Protein AF-A0A538RLG5-F1 (afdb_monomer_lite)

Sequence (59 aa):
DHVHLFLSFPPKYAIGAVVGLLKAVSAKEIREEFPEVRKQLWGGEFWEDGYFVRTVGTK

Foldseek 3Di:
DDDDDDDDDDPVDDPVVVVVVVLVVVLVVCCVVPVCVCVVDDPSHPDDPDDDDDDDDDD

pLDDT: mean 92.31, std 8.02, range [64.31, 98.19]

Structure (mmCIF, N/CA/C/O backbone):
data_AF-A0A538RLG5-F1
#
_entry.id   AF-A0A538RLG5-F1
#
loop_
_atom_site.group_PDB
_atom_site.id
_atom_site.type_symbol
_atom_site.label_atom_id
_atom_site.label_alt_id
_atom_site.label_comp_id
_atom_site.label_asym_id
_atom_site.label_entity_id
_atom_site.label_seq_id
_atom_site.pdbx_PDB_ins_code
_atom_site.Cartn_x
_atom_site.Cartn_y
_atom_site.Cartn_z
_atom_site.occupancy
_atom_site.B_iso_or_equiv
_atom_site.auth_seq_id
_atom_site.auth_comp_id
_atom_site.auth_asym_id
_atom_site.auth_atom_id
_atom_site.pdbx_PDB_model_num
ATOM 1 N N . ASP A 1 1 ? -10.208 -9.806 5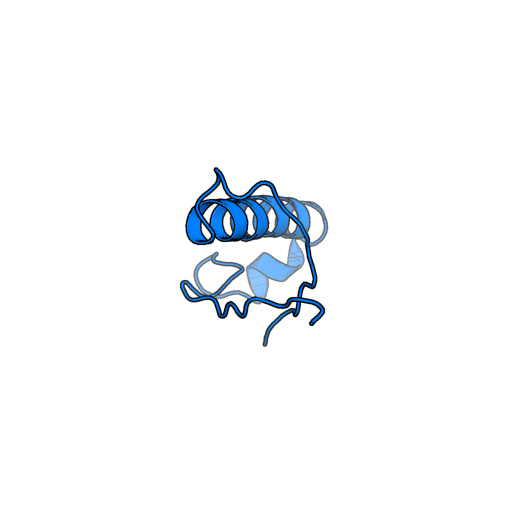.806 1.00 89.75 1 ASP A N 1
ATOM 2 C CA . ASP A 1 1 ? -10.725 -9.584 4.437 1.00 89.75 1 ASP A CA 1
ATOM 3 C C . ASP A 1 1 ? -9.693 -8.782 3.634 1.00 89.75 1 ASP A C 1
ATOM 5 O O . ASP A 1 1 ? -8.596 -8.601 4.151 1.00 89.75 1 ASP A O 1
ATOM 9 N N . HIS A 1 2 ? -9.965 -8.370 2.390 1.00 94.62 2 HIS A N 1
ATOM 10 C CA . HIS A 1 2 ? -8.965 -7.797 1.481 1.00 94.62 2 HIS A CA 1
ATOM 11 C C . HIS A 1 2 ? -9.566 -6.966 0.331 1.00 94.62 2 HIS A C 1
ATOM 13 O O . HIS A 1 2 ? -10.744 -7.078 0.008 1.00 94.62 2 HIS A O 1
ATOM 19 N N . VAL A 1 3 ? -8.727 -6.152 -0.320 1.00 97.12 3 VAL A N 1
ATOM 20 C CA . VAL A 1 3 ? -9.075 -5.348 -1.505 1.00 97.12 3 VAL A CA 1
ATOM 21 C C . VAL A 1 3 ? -8.153 -5.721 -2.667 1.00 97.12 3 VAL A C 1
ATOM 23 O O . VAL A 1 3 ? -6.956 -5.927 -2.470 1.00 97.12 3 VAL A O 1
ATOM 26 N N . HIS A 1 4 ? -8.698 -5.775 -3.886 1.00 97.12 4 HIS A N 1
ATOM 27 C CA . HIS A 1 4 ? -7.927 -5.951 -5.122 1.00 97.12 4 HIS A CA 1
ATOM 28 C C . HIS A 1 4 ? -7.801 -4.622 -5.857 1.00 97.12 4 HIS A C 1
ATOM 30 O O . HIS A 1 4 ? -8.804 -3.960 -6.114 1.00 97.12 4 HIS A O 1
ATOM 36 N N . LEU A 1 5 ? -6.578 -4.252 -6.234 1.00 97.12 5 LEU A N 1
ATOM 37 C CA . LEU A 1 5 ? -6.307 -3.049 -7.018 1.00 97.12 5 LEU A CA 1
ATOM 38 C C . LEU A 1 5 ? -5.622 -3.424 -8.332 1.00 97.12 5 LEU A C 1
ATOM 40 O O . LEU A 1 5 ? -4.625 -4.146 -8.341 1.00 97.12 5 LEU A O 1
ATOM 44 N N . PHE A 1 6 ? -6.138 -2.891 -9.437 1.00 96.94 6 PHE A N 1
ATOM 45 C CA . PHE A 1 6 ? -5.502 -2.957 -10.747 1.00 96.94 6 PHE A CA 1
ATOM 46 C C . PHE A 1 6 ? -4.993 -1.567 -11.110 1.00 96.94 6 PHE A C 1
ATOM 48 O O . PHE A 1 6 ? -5.785 -0.647 -11.303 1.00 96.94 6 PHE A O 1
ATOM 55 N N . LEU A 1 7 ? -3.674 -1.392 -11.142 1.00 95.50 7 LEU A N 1
ATOM 56 C CA . LEU A 1 7 ? -3.062 -0.071 -11.238 1.00 95.50 7 LEU A CA 1
ATOM 57 C C . LEU A 1 7 ? -1.797 -0.079 -12.094 1.00 95.50 7 LEU A C 1
ATOM 59 O O . LEU A 1 7 ? -1.137 -1.104 -12.258 1.00 95.50 7 LEU A O 1
ATOM 63 N N . SER A 1 8 ? -1.468 1.097 -12.622 1.00 96.06 8 SER A N 1
ATOM 64 C CA . SER A 1 8 ? -0.234 1.378 -13.351 1.00 96.06 8 SER A CA 1
ATOM 65 C C . SER A 1 8 ? 0.559 2.436 -12.590 1.00 96.06 8 SER A C 1
ATOM 67 O O . SER A 1 8 ? -0.016 3.408 -12.100 1.00 96.06 8 SER A O 1
ATOM 69 N N . PHE A 1 9 ? 1.873 2.251 -12.468 1.00 96.12 9 PHE A N 1
ATOM 70 C CA . PHE A 1 9 ? 2.773 3.213 -11.833 1.00 96.12 9 PHE A CA 1
ATOM 71 C C . PHE A 1 9 ? 4.162 3.163 -12.488 1.00 96.12 9 PHE A C 1
ATOM 73 O O . PHE A 1 9 ? 4.533 2.138 -13.067 1.00 96.12 9 PHE A O 1
ATOM 80 N N . PRO A 1 10 ? 4.955 4.250 -12.417 1.00 97.06 10 PRO A N 1
ATOM 81 C CA . PRO A 1 10 ? 6.283 4.273 -13.021 1.00 97.06 10 PRO A CA 1
ATOM 82 C C . PRO A 1 10 ? 7.214 3.193 -12.437 1.00 97.06 10 PRO A C 1
ATOM 84 O O . PRO A 1 10 ? 7.336 3.103 -11.213 1.00 97.06 10 PRO A O 1
ATOM 87 N N . PRO A 1 11 ? 7.964 2.445 -13.270 1.00 95.81 11 PRO A N 1
ATOM 88 C CA . PRO A 1 11 ? 8.755 1.290 -12.826 1.00 95.81 11 PRO A CA 1
ATOM 89 C C . PRO A 1 11 ? 9.952 1.657 -11.936 1.00 95.81 11 PRO A C 1
ATOM 91 O O . PRO A 1 11 ? 10.543 0.788 -11.306 1.00 95.81 11 PRO A O 1
ATOM 94 N N . LYS A 1 12 ? 10.311 2.946 -11.861 1.00 97.94 12 LYS A N 1
ATOM 95 C CA . LYS A 1 12 ? 11.355 3.451 -10.957 1.00 97.94 12 LYS A CA 1
ATOM 96 C C . LYS A 1 12 ? 10.983 3.339 -9.473 1.00 97.94 12 LYS A C 1
ATOM 98 O O . LYS A 1 12 ? 11.859 3.466 -8.624 1.00 97.94 12 LYS A O 1
ATOM 103 N N . TYR A 1 13 ? 9.701 3.156 -9.152 1.00 98.06 13 TYR A N 1
ATOM 104 C CA . TYR A 1 13 ? 9.242 2.983 -7.778 1.00 98.06 13 TYR A CA 1
ATOM 105 C C . TYR A 1 13 ? 9.180 1.499 -7.423 1.00 98.06 13 TYR A C 1
ATOM 107 O O . TYR A 1 13 ? 8.631 0.693 -8.169 1.00 98.06 13 TYR A O 1
ATOM 115 N N . ALA A 1 14 ? 9.708 1.135 -6.256 1.00 97.94 14 ALA A N 1
ATOM 116 C CA . ALA A 1 14 ? 9.567 -0.222 -5.746 1.00 97.94 14 ALA A CA 1
ATOM 117 C C . ALA A 1 14 ? 8.096 -0.517 -5.413 1.00 97.94 14 ALA A C 1
ATOM 119 O O . ALA A 1 14 ? 7.437 0.287 -4.752 1.00 97.94 14 ALA A O 1
ATOM 120 N N . ILE A 1 15 ? 7.603 -1.698 -5.801 1.00 96.94 15 ILE A N 1
ATOM 121 C CA . ILE A 1 15 ? 6.220 -2.135 -5.537 1.00 96.94 15 ILE A CA 1
ATOM 122 C C . ILE A 1 15 ? 5.859 -1.989 -4.053 1.00 96.94 15 ILE A C 1
ATOM 124 O O . ILE A 1 15 ? 4.813 -1.432 -3.730 1.00 96.94 15 ILE A O 1
ATOM 128 N N . GLY A 1 16 ? 6.736 -2.435 -3.147 1.00 97.38 16 GLY A N 1
ATOM 129 C CA . GLY A 1 16 ? 6.493 -2.347 -1.705 1.00 97.38 16 GLY A CA 1
ATOM 130 C C . GLY A 1 16 ? 6.329 -0.910 -1.202 1.00 97.38 16 GLY A C 1
ATOM 131 O O . GLY A 1 16 ? 5.509 -0.667 -0.324 1.00 97.38 16 GLY A O 1
ATOM 132 N N . ALA A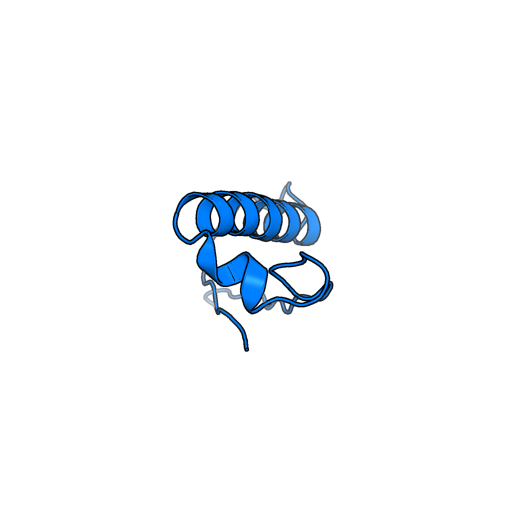 1 17 ? 7.035 0.057 -1.801 1.00 98.06 17 ALA A N 1
ATOM 133 C CA . ALA A 1 17 ? 6.876 1.471 -1.460 1.00 98.06 17 ALA A CA 1
ATOM 134 C C . ALA A 1 17 ? 5.515 2.014 -1.923 1.00 98.06 17 ALA A C 1
ATOM 136 O O . ALA A 1 17 ? 4.854 2.737 -1.181 1.00 98.06 17 ALA A O 1
ATOM 137 N N . VAL A 1 18 ? 5.066 1.623 -3.122 1.00 98.19 18 VAL A N 1
ATOM 138 C CA . VAL A 1 18 ? 3.744 1.999 -3.649 1.00 98.19 18 VAL A CA 1
ATOM 139 C C . VAL A 1 18 ? 2.629 1.408 -2.785 1.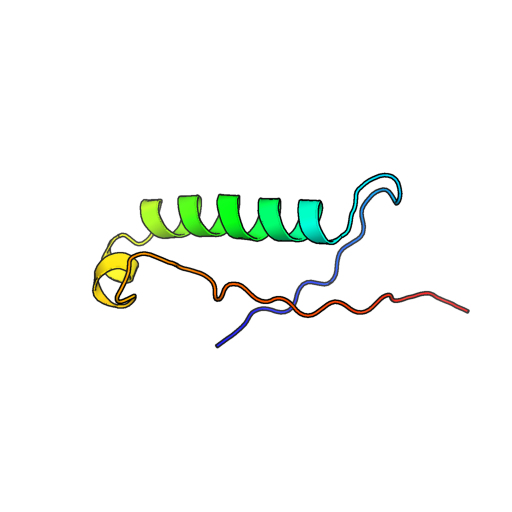00 98.19 18 VAL A C 1
ATOM 141 O O . VAL A 1 18 ? 1.734 2.133 -2.361 1.00 98.19 18 VAL A O 1
ATOM 144 N N . VAL A 1 19 ? 2.701 0.113 -2.468 1.00 98.00 19 VAL A N 1
ATOM 145 C CA . VAL A 1 19 ? 1.715 -0.557 -1.606 1.00 98.00 19 VAL A CA 1
ATOM 146 C C . VAL A 1 19 ? 1.722 0.031 -0.195 1.00 98.00 19 VAL A C 1
ATOM 148 O O . VAL A 1 19 ? 0.655 0.281 0.360 1.00 98.00 19 VAL A O 1
ATOM 151 N N . GLY A 1 20 ? 2.900 0.311 0.369 1.00 97.69 20 GLY A N 1
ATOM 152 C CA . GLY A 1 20 ? 3.032 0.956 1.674 1.00 97.69 20 GLY A CA 1
ATOM 153 C C . GLY A 1 20 ? 2.348 2.322 1.717 1.00 97.69 20 GLY A C 1
ATOM 154 O O . GLY A 1 20 ? 1.581 2.590 2.639 1.00 97.69 20 GLY A O 1
ATOM 155 N N . LEU A 1 21 ? 2.545 3.152 0.687 1.00 98.06 21 LEU A N 1
ATOM 156 C CA . LEU A 1 21 ? 1.872 4.446 0.571 1.00 98.06 21 LEU A CA 1
ATOM 157 C C . LEU A 1 21 ? 0.348 4.288 0.481 1.00 98.06 21 LEU A C 1
ATOM 159 O O . LEU A 1 21 ? -0.377 4.963 1.208 1.00 98.06 21 LEU A O 1
ATOM 163 N N . LEU A 1 22 ? -0.138 3.376 -0.369 1.00 98.06 22 LEU A N 1
ATOM 164 C CA . LEU A 1 22 ? -1.572 3.110 -0.520 1.00 98.06 22 LEU A CA 1
ATOM 165 C C . LEU A 1 22 ? -2.199 2.663 0.803 1.00 98.06 22 LEU A C 1
ATOM 167 O O . LEU A 1 22 ? -3.230 3.203 1.203 1.00 98.06 22 LEU A O 1
ATOM 171 N N . LYS A 1 23 ? -1.562 1.724 1.512 1.00 97.12 23 LYS A N 1
ATOM 172 C CA . LYS A 1 23 ? -2.023 1.233 2.817 1.00 97.12 23 LYS A CA 1
ATOM 173 C C . LYS A 1 23 ? -2.019 2.343 3.868 1.00 97.12 23 LYS A C 1
ATOM 175 O O . LYS A 1 23 ? -3.001 2.494 4.588 1.00 97.12 23 LYS A O 1
ATOM 180 N N . ALA A 1 24 ? -0.958 3.147 3.934 1.00 96.62 24 ALA A N 1
ATOM 181 C CA . ALA A 1 24 ? -0.825 4.218 4.920 1.00 96.62 24 ALA A CA 1
ATOM 182 C C . ALA A 1 24 ? -1.864 5.332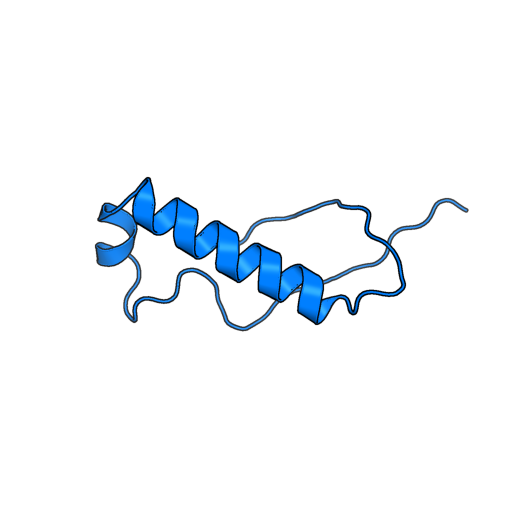 4.725 1.00 96.62 24 ALA A C 1
ATOM 184 O O . ALA A 1 24 ? -2.541 5.709 5.683 1.00 96.62 24 ALA A O 1
ATOM 185 N N . VAL A 1 25 ? -2.013 5.829 3.490 1.00 97.88 25 VAL A N 1
ATOM 186 C CA . VAL A 1 25 ? -2.965 6.902 3.170 1.00 97.88 25 VAL A CA 1
ATOM 187 C C 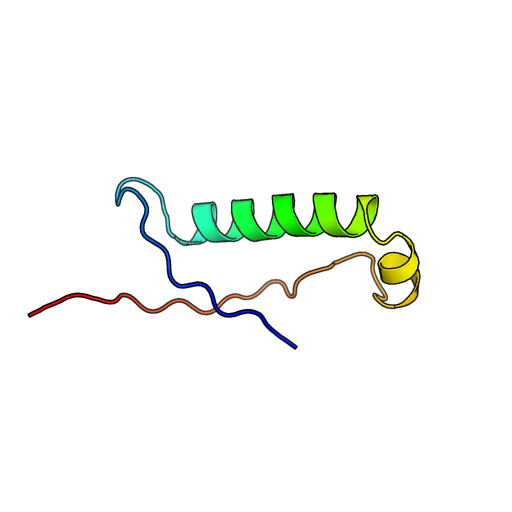. VAL A 1 25 ? -4.393 6.408 3.366 1.00 97.88 25 VAL A C 1
ATOM 189 O O . VAL A 1 25 ? -5.134 7.017 4.125 1.00 97.88 25 VAL A O 1
ATOM 192 N N . SER A 1 26 ? -4.764 5.262 2.787 1.00 97.06 26 SER A N 1
ATOM 193 C CA . SER A 1 26 ? -6.126 4.728 2.951 1.00 97.06 26 SER A CA 1
ATOM 194 C C . SER A 1 26 ? -6.481 4.457 4.414 1.00 97.06 26 SER A C 1
ATOM 196 O O . SER A 1 26 ? -7.570 4.812 4.846 1.00 97.06 26 SER A O 1
ATOM 198 N N . ALA A 1 27 ? -5.561 3.908 5.213 1.00 94.62 27 ALA A N 1
ATOM 199 C CA . ALA A 1 27 ? -5.804 3.700 6.637 1.00 94.62 27 ALA A CA 1
ATOM 200 C C . ALA A 1 27 ? -6.017 5.022 7.390 1.00 94.62 27 ALA A C 1
ATOM 202 O O . ALA A 1 27 ? -6.795 5.066 8.341 1.00 94.62 2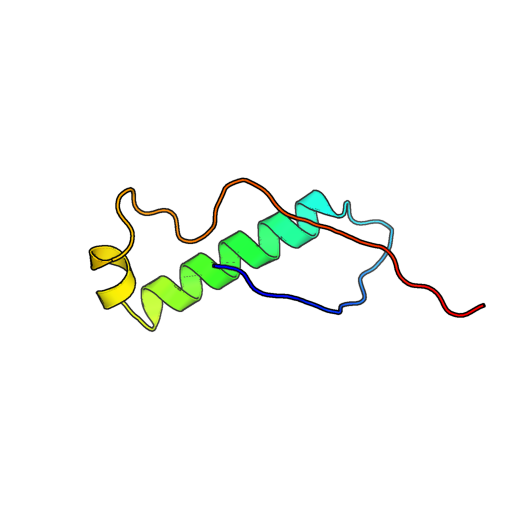7 ALA A O 1
ATOM 203 N N . LYS A 1 28 ? -5.313 6.100 7.014 1.00 94.50 28 LYS A N 1
ATOM 204 C CA . LYS A 1 28 ? -5.537 7.432 7.590 1.00 94.50 28 LYS A CA 1
ATOM 205 C C . LYS A 1 28 ? -6.931 7.941 7.234 1.00 94.50 28 LYS A C 1
ATOM 207 O O . LYS A 1 28 ? -7.694 8.207 8.156 1.00 94.50 28 LYS A O 1
ATOM 212 N N . GLU A 1 29 ? -7.256 8.007 5.946 1.00 96.38 29 GLU A N 1
ATOM 213 C CA . GLU A 1 29 ? -8.532 8.557 5.478 1.00 96.38 29 GLU A CA 1
ATOM 214 C C . GLU A 1 29 ? -9.720 7.764 6.046 1.00 96.38 29 GLU A C 1
ATOM 216 O O . GLU A 1 29 ? -10.629 8.347 6.623 1.00 96.38 29 GLU A O 1
ATOM 221 N N . ILE A 1 30 ? -9.661 6.426 6.045 1.00 94.81 30 ILE A N 1
ATOM 222 C CA . ILE A 1 30 ? -10.732 5.586 6.605 1.00 94.81 30 ILE A CA 1
ATOM 223 C C . ILE A 1 30 ? -10.919 5.826 8.107 1.00 94.81 30 ILE A C 1
ATOM 225 O O . ILE A 1 30 ? -12.044 5.827 8.595 1.00 94.81 30 ILE A O 1
ATOM 229 N N . ARG A 1 31 ? -9.842 6.048 8.870 1.00 91.62 31 ARG A N 1
ATOM 230 C CA . ARG A 1 31 ? -9.965 6.352 10.307 1.00 91.62 31 ARG A CA 1
ATOM 231 C C . ARG A 1 31 ? -10.555 7.736 10.575 1.00 91.62 31 ARG A C 1
ATOM 233 O O . ARG A 1 31 ? -11.115 7.930 11.653 1.00 91.62 31 ARG A O 1
ATOM 240 N N . GLU A 1 32 ? -10.365 8.682 9.660 1.00 93.88 32 GLU A N 1
ATOM 241 C CA . GLU A 1 32 ? -10.916 10.037 9.747 1.00 93.88 32 GLU A CA 1
ATOM 242 C C . GLU A 1 32 ? -12.394 10.054 9.332 1.00 93.88 32 GLU A C 1
ATOM 244 O O . GLU A 1 32 ? -13.211 10.644 10.036 1.00 93.88 32 GLU A O 1
ATOM 249 N N . GLU A 1 33 ? -12.747 9.350 8.254 1.00 96.75 33 GLU A N 1
ATOM 250 C CA . GLU A 1 33 ? -14.115 9.263 7.730 1.00 96.75 33 GLU A CA 1
ATOM 251 C C . GLU A 1 33 ? -15.020 8.325 8.545 1.00 96.75 33 GLU A C 1
ATOM 253 O O . GLU A 1 33 ? -16.201 8.623 8.727 1.00 96.75 33 GLU A O 1
ATOM 258 N N . PHE A 1 34 ? -14.470 7.229 9.083 1.00 93.38 34 PHE A N 1
ATOM 259 C CA . PHE A 1 34 ? -15.211 6.174 9.791 1.00 93.38 34 PHE A CA 1
ATOM 260 C C . PHE A 1 34 ? -14.597 5.870 11.171 1.00 93.38 34 PHE A C 1
ATOM 262 O O . PHE A 1 34 ? -13.962 4.824 11.377 1.00 93.38 34 PHE A O 1
ATOM 269 N N . PRO A 1 35 ? -14.752 6.762 12.170 1.00 89.62 35 PRO A N 1
ATOM 270 C CA . PRO A 1 35 ? -14.157 6.588 13.497 1.00 89.62 35 PRO A CA 1
ATOM 271 C C . PRO A 1 35 ? -14.564 5.290 14.216 1.00 89.62 35 PRO A C 1
ATOM 273 O O . PRO A 1 35 ? -13.832 4.805 15.083 1.00 89.62 35 PRO A O 1
ATOM 276 N N . GLU A 1 36 ? -15.715 4.709 13.878 1.00 89.44 36 GLU A N 1
ATOM 277 C CA . GLU A 1 36 ? -16.215 3.436 14.398 1.00 89.44 36 GLU A CA 1
ATOM 278 C C . GLU A 1 36 ? -15.306 2.245 14.076 1.00 89.44 36 GLU A C 1
ATOM 280 O O . GLU A 1 36 ? -15.252 1.300 14.866 1.00 89.44 36 GLU A O 1
ATOM 285 N N . VAL A 1 37 ? -14.527 2.315 12.991 1.00 89.44 37 VAL A N 1
ATOM 286 C CA . VAL A 1 37 ? -13.570 1.274 12.586 1.00 89.44 37 VAL A CA 1
ATOM 287 C C . VAL A 1 37 ? -12.533 1.022 13.683 1.00 89.44 37 VAL A C 1
ATOM 289 O O . VAL A 1 37 ? -12.140 -0.120 13.920 1.00 89.44 37 VAL A O 1
ATOM 292 N N . ARG A 1 38 ? -12.157 2.054 14.452 1.00 81.19 38 ARG A N 1
ATOM 293 C CA . ARG A 1 38 ? -11.236 1.920 15.597 1.00 81.19 38 ARG A CA 1
ATOM 294 C C . ARG A 1 38 ? -11.747 0.975 16.683 1.00 81.19 38 ARG A C 1
ATOM 296 O O . ARG A 1 38 ? -10.944 0.424 17.424 1.00 81.19 38 ARG A O 1
ATOM 303 N N . LYS A 1 39 ? -13.067 0.811 16.808 1.00 82.19 39 LYS A N 1
ATOM 304 C CA . LYS A 1 39 ? -13.674 -0.103 17.788 1.00 82.19 39 LYS A CA 1
ATOM 305 C C . LYS A 1 39 ? -13.682 -1.549 17.296 1.00 82.19 39 LYS A C 1
ATOM 307 O O . LYS A 1 39 ? -13.768 -2.458 18.111 1.00 82.19 39 LYS A O 1
ATOM 312 N N . GLN A 1 40 ? -13.631 -1.746 15.980 1.00 82.69 40 GLN A N 1
ATOM 313 C CA . GLN A 1 40 ? -13.689 -3.059 15.339 1.00 82.69 40 GLN A CA 1
ATOM 314 C C . GLN A 1 40 ? -12.294 -3.662 15.140 1.00 82.69 40 GLN A C 1
ATOM 316 O O . GLN A 1 40 ? -12.146 -4.881 15.153 1.00 82.69 40 GLN A O 1
ATOM 321 N N . LEU A 1 41 ? -11.273 -2.815 14.984 1.00 80.88 41 LEU A N 1
ATOM 322 C CA . LEU A 1 41 ? -9.893 -3.230 14.755 1.00 80.88 41 LEU A CA 1
ATOM 323 C C . LEU A 1 41 ? -9.091 -3.164 16.056 1.00 80.88 41 LEU A C 1
ATOM 325 O O . LEU A 1 41 ? -8.642 -2.113 16.518 1.00 80.88 41 LEU A O 1
ATOM 329 N N . TRP A 1 42 ? -8.948 -4.332 16.663 1.00 64.31 42 TRP A N 1
ATOM 330 C CA . TRP A 1 42 ? -8.184 -4.591 17.871 1.00 64.31 42 TRP A CA 1
ATOM 331 C C . TRP A 1 42 ? -6.696 -4.413 17.546 1.00 64.31 42 TRP A C 1
ATOM 333 O O . TRP A 1 42 ? -6.149 -5.132 16.723 1.00 64.31 42 TRP A O 1
ATOM 343 N N . GLY A 1 43 ? -6.050 -3.414 18.155 1.00 69.81 43 GLY A N 1
ATOM 344 C CA . GLY A 1 43 ? -4.629 -3.105 17.921 1.00 69.81 43 GLY A CA 1
ATOM 345 C C . GLY A 1 43 ? -4.353 -1.875 17.048 1.00 69.81 43 GLY A C 1
ATOM 346 O O . GLY A 1 43 ? -3.207 -1.459 16.946 1.00 69.81 43 GLY A O 1
ATOM 347 N N . GLY A 1 44 ? -5.380 -1.227 16.483 1.00 72.75 44 GLY A N 1
ATOM 348 C CA . GLY A 1 44 ? -5.233 0.070 15.800 1.00 72.75 44 GLY A CA 1
ATOM 349 C C . GLY A 1 44 ? -4.672 0.018 14.371 1.00 72.75 44 GLY A C 1
ATOM 350 O O . GLY A 1 44 ? -4.586 1.063 13.712 1.00 72.75 44 GLY A O 1
ATOM 351 N N . GLU A 1 45 ? -4.350 -1.172 13.868 1.00 85.25 45 GLU A N 1
ATOM 352 C CA . GLU A 1 45 ? -3.931 -1.392 12.486 1.00 85.25 45 GLU A CA 1
ATOM 353 C C . GLU A 1 45 ? -5.133 -1.665 11.583 1.00 85.25 45 GLU A C 1
ATOM 355 O O . GLU A 1 45 ? -6.019 -2.450 11.914 1.00 85.25 45 GLU A O 1
ATOM 360 N N . PHE A 1 46 ? -5.181 -0.967 10.444 1.00 91.81 46 PHE A N 1
ATOM 361 C CA . PHE A 1 46 ? -6.264 -1.136 9.473 1.00 91.81 46 PHE A CA 1
ATOM 362 C C . PHE A 1 46 ? -6.000 -2.274 8.484 1.00 91.81 46 PHE A C 1
ATOM 364 O O . PHE A 1 46 ? -6.912 -2.997 8.092 1.00 91.81 46 PHE A O 1
ATOM 371 N N . TRP A 1 47 ? -4.742 -2.422 8.078 1.00 94.06 47 TRP A N 1
ATOM 372 C CA . TRP A 1 47 ? -4.312 -3.433 7.130 1.00 94.06 47 TRP A CA 1
ATOM 373 C C . TRP A 1 47 ? -3.386 -4.424 7.820 1.00 94.06 47 TRP A C 1
ATOM 375 O O . TRP A 1 47 ? -2.518 -3.999 8.572 1.00 94.06 47 TRP A O 1
ATOM 385 N N . GLU A 1 48 ? -3.504 -5.702 7.465 1.00 93.31 48 GLU A N 1
ATOM 386 C CA . GLU A 1 48 ? -2.483 -6.723 7.742 1.00 93.31 48 GLU A CA 1
ATOM 387 C C . GLU A 1 48 ? -1.114 -6.284 7.218 1.00 93.31 48 GLU A C 1
ATOM 389 O O . GLU A 1 48 ? -1.059 -5.622 6.184 1.00 93.31 48 GLU A O 1
ATOM 394 N N . ASP A 1 49 ? -0.009 -6.707 7.833 1.00 92.25 49 ASP A N 1
ATOM 395 C CA . ASP A 1 49 ? 1.354 -6.347 7.403 1.00 92.25 49 ASP A CA 1
ATOM 396 C C . ASP A 1 49 ? 1.657 -6.747 5.950 1.00 92.25 49 ASP A C 1
ATOM 398 O O . ASP A 1 49 ? 2.295 -6.008 5.188 1.00 92.25 49 ASP A O 1
ATOM 402 N N . GLY A 1 50 ? 1.136 -7.901 5.534 1.00 95.38 50 GLY A N 1
ATOM 403 C CA . GLY A 1 50 ? 1.363 -8.482 4.216 1.00 95.38 50 GLY A CA 1
ATOM 404 C C . GLY A 1 50 ? 0.685 -7.746 3.054 1.00 95.38 50 GLY A C 1
ATOM 405 O O . GLY A 1 50 ? -0.152 -6.853 3.215 1.00 95.38 50 GLY A O 1
ATOM 406 N N . TYR A 1 51 ? 1.064 -8.141 1.838 1.00 97.50 51 TYR A N 1
ATOM 407 C CA . TYR A 1 51 ? 0.371 -7.801 0.597 1.00 97.50 51 TYR A CA 1
ATOM 408 C C . TYR A 1 51 ? 0.653 -8.857 -0.477 1.00 97.50 51 TYR A C 1
ATOM 410 O O . TYR A 1 51 ? 1.679 -9.536 -0.442 1.00 97.50 51 TYR A O 1
ATOM 418 N N . PHE A 1 52 ? -0.248 -8.974 -1.452 1.00 97.81 52 PHE A N 1
ATOM 419 C CA . PHE A 1 52 ? -0.046 -9.782 -2.653 1.00 97.81 52 PHE A CA 1
ATOM 420 C C . PHE A 1 52 ? 0.091 -8.869 -3.870 1.00 97.81 52 PHE A C 1
ATOM 422 O O . PHE A 1 52 ? -0.639 -7.888 -4.003 1.00 97.81 52 PHE A O 1
ATOM 429 N N . VAL A 1 53 ? 1.012 -9.202 -4.774 1.00 97.12 53 VAL A N 1
ATOM 430 C CA . VAL A 1 53 ? 1.193 -8.482 -6.035 1.00 97.12 53 VAL A CA 1
ATOM 431 C C . VAL A 1 53 ? 1.391 -9.458 -7.184 1.00 97.12 53 VAL A C 1
ATOM 433 O O . VAL A 1 53 ? 2.115 -10.446 -7.071 1.00 97.12 53 VAL A O 1
ATOM 436 N N . ARG A 1 54 ? 0.774 -9.142 -8.323 1.00 96.31 54 ARG A N 1
ATOM 437 C CA . ARG A 1 54 ? 1.013 -9.820 -9.594 1.00 96.31 54 ARG A CA 1
ATOM 438 C C . ARG A 1 54 ? 1.174 -8.783 -10.694 1.00 96.31 54 ARG A C 1
ATOM 440 O O . ARG A 1 54 ? 0.365 -7.864 -10.796 1.00 96.31 54 ARG A O 1
ATOM 447 N N . THR A 1 55 ? 2.191 -8.945 -11.532 1.00 94.94 55 THR A N 1
ATOM 448 C CA . THR A 1 55 ? 2.334 -8.140 -12.745 1.00 94.94 55 THR A CA 1
ATOM 449 C C . THR A 1 55 ? 1.328 -8.588 -13.807 1.00 94.94 55 THR A C 1
ATOM 451 O O . THR A 1 55 ? 0.876 -9.737 -13.839 1.00 94.94 55 THR A O 1
ATOM 454 N N . VAL A 1 56 ? 0.958 -7.660 -14.683 1.00 94.00 56 VAL A N 1
ATOM 455 C CA . VAL A 1 56 ? 0.148 -7.919 -15.874 1.00 94.00 56 VAL A CA 1
ATOM 456 C C . VAL A 1 56 ? 0.814 -7.266 -17.077 1.00 94.00 56 VAL A C 1
ATOM 458 O O . VAL A 1 56 ? 1.432 -6.212 -16.953 1.00 94.00 56 VAL A O 1
ATOM 461 N N . GLY A 1 57 ? 0.696 -7.895 -18.237 1.00 90.31 57 GLY A N 1
ATOM 462 C CA . GLY A 1 57 ? 1.201 -7.359 -19.493 1.00 90.31 57 GLY A CA 1
ATOM 463 C C . GLY A 1 57 ? 0.362 -7.877 -20.649 1.00 90.31 57 GLY A C 1
ATOM 464 O O . GLY A 1 57 ? -0.167 -8.988 -20.589 1.00 90.31 57 GLY A O 1
ATOM 465 N N . THR A 1 58 ? 0.212 -7.059 -21.682 1.00 85.12 58 THR A N 1
ATOM 466 C CA . THR A 1 58 ? -0.320 -7.500 -22.972 1.00 85.12 58 THR A CA 1
ATOM 467 C C . THR A 1 58 ? 0.817 -8.114 -23.784 1.00 85.12 58 THR A C 1
ATOM 469 O O . THR A 1 58 ? 1.935 -7.600 -23.751 1.00 85.12 58 THR A O 1
ATOM 472 N N . LYS A 1 59 ? 0.535 -9.244 -24.439 1.00 64.75 59 LYS A N 1
ATOM 473 C CA . LYS A 1 59 ? 1.471 -9.941 -25.332 1.00 64.75 59 LYS A CA 1
ATOM 474 C C . LYS A 1 59 ? 1.853 -9.083 -26.532 1.00 64.75 59 LYS A C 1
ATOM 476 O O . LYS A 1 59 ? 0.970 -8.328 -26.995 1.00 64.75 59 LYS A O 1
#

Secondary structure (DSSP, 8-state):
----------TTS-HHHHHHHHHHHHHHHHHHH-TTHHHHSTTS-SS-S----------

Radius of gyration: 13.9 Å; chains: 1; bounding box: 28×20×43 Å